Protein AF-A0A101ERK8-F1 (afdb_monomer)

Structure (mmCIF, N/CA/C/O backbone):
data_AF-A0A101ERK8-F1
#
_entry.id   AF-A0A101ERK8-F1
#
loop_
_atom_site.group_PDB
_atom_s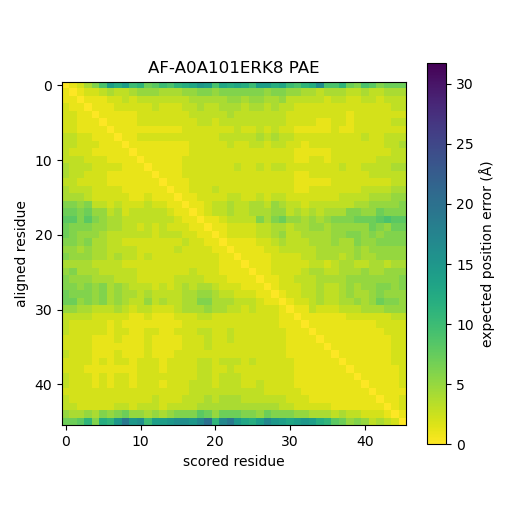ite.id
_atom_site.type_symbol
_atom_site.label_atom_id
_atom_site.label_alt_id
_atom_site.label_comp_id
_atom_site.label_asym_id
_atom_site.label_entity_id
_atom_site.label_seq_id
_atom_site.pdbx_PDB_ins_code
_atom_site.Cartn_x
_atom_site.Cartn_y
_atom_site.Cartn_z
_atom_site.occupancy
_atom_site.B_iso_or_equiv
_atom_site.auth_seq_id
_atom_site.auth_comp_id
_atom_site.auth_asym_id
_atom_site.auth_atom_id
_atom_site.pdbx_PDB_model_num
ATOM 1 N N . ASN A 1 1 ? -13.202 -6.618 19.312 1.00 83.06 1 ASN A N 1
ATOM 2 C CA . ASN A 1 1 ? -13.410 -6.887 17.871 1.00 83.06 1 ASN A CA 1
ATOM 3 C C . ASN A 1 1 ? -12.120 -6.662 17.114 1.00 83.06 1 ASN A C 1
ATOM 5 O O . ASN A 1 1 ? -11.448 -5.678 17.385 1.00 83.06 1 ASN A O 1
ATOM 9 N N . VAL A 1 2 ? -11.784 -7.563 16.194 1.00 92.06 2 VAL A N 1
ATOM 10 C CA . VAL A 1 2 ? -10.605 -7.472 15.319 1.00 92.06 2 VAL A CA 1
ATOM 11 C C . VAL A 1 2 ? -11.090 -7.527 13.870 1.00 92.06 2 VAL A C 1
ATOM 13 O O . VAL A 1 2 ? -12.016 -8.278 13.571 1.00 92.06 2 VAL A O 1
ATOM 16 N N . LYS A 1 3 ? -10.492 -6.723 12.984 1.00 94.06 3 LYS A N 1
ATOM 17 C CA . LYS A 1 3 ? -10.756 -6.720 11.537 1.00 94.06 3 LYS A CA 1
ATOM 18 C C . LYS A 1 3 ? -9.440 -6.987 10.811 1.00 94.06 3 LYS A C 1
ATOM 20 O O . LYS A 1 3 ? -8.459 -6.304 11.082 1.00 94.06 3 LYS A O 1
ATOM 25 N N . ILE A 1 4 ? -9.436 -7.953 9.896 1.00 96.12 4 ILE A N 1
ATOM 26 C CA . ILE A 1 4 ? -8.307 -8.234 9.000 1.00 96.12 4 ILE A CA 1
ATOM 27 C C . ILE A 1 4 ? -8.690 -7.739 7.605 1.00 96.12 4 ILE A C 1
ATOM 29 O O . ILE A 1 4 ? -9.812 -7.965 7.154 1.00 96.12 4 ILE A O 1
ATOM 33 N N . LEU A 1 5 ? -7.772 -7.031 6.952 1.00 96.56 5 LEU A N 1
ATOM 34 C CA . LEU A 1 5 ? -7.925 -6.501 5.602 1.00 96.56 5 LEU A CA 1
ATOM 35 C C . LEU A 1 5 ? -6.801 -7.050 4.734 1.00 96.56 5 LEU A C 1
ATOM 37 O O . LEU A 1 5 ? -5.636 -6.957 5.117 1.00 96.56 5 LEU A O 1
ATOM 41 N N . VAL A 1 6 ? -7.163 -7.609 3.584 1.00 96.31 6 VAL A N 1
ATOM 42 C CA . VAL A 1 6 ? -6.223 -8.140 2.595 1.00 96.31 6 VAL A CA 1
ATOM 43 C C . VAL A 1 6 ? -6.355 -7.302 1.329 1.00 96.31 6 VAL A C 1
ATOM 45 O O . VAL A 1 6 ? -7.467 -6.990 0.905 1.00 96.31 6 VAL A O 1
ATOM 48 N N . PHE A 1 7 ? -5.217 -6.901 0.769 1.00 96.94 7 PHE A N 1
ATOM 49 C CA . PHE A 1 7 ? -5.128 -6.167 -0.487 1.00 96.94 7 PHE A CA 1
ATOM 50 C C . PHE A 1 7 ? -4.395 -7.052 -1.495 1.00 96.94 7 PHE A C 1
ATOM 52 O O . PHE A 1 7 ? -3.167 -7.061 -1.526 1.00 96.94 7 PHE A O 1
ATOM 59 N N . ASP A 1 8 ? -5.152 -7.829 -2.270 1.00 95.12 8 ASP A N 1
ATOM 60 C CA . ASP A 1 8 ? -4.607 -8.884 -3.141 1.00 95.12 8 ASP A CA 1
ATOM 61 C C . ASP A 1 8 ? -3.715 -8.349 -4.273 1.00 95.12 8 ASP A C 1
ATOM 63 O O . ASP A 1 8 ? -2.914 -9.086 -4.842 1.00 95.12 8 ASP A O 1
ATOM 67 N N . ASP A 1 9 ? -3.847 -7.062 -4.594 1.00 95.56 9 ASP A N 1
ATOM 68 C CA . ASP A 1 9 ? -3.105 -6.368 -5.644 1.00 95.56 9 ASP A CA 1
ATOM 69 C C . ASP A 1 9 ? -1.879 -5.598 -5.126 1.00 95.56 9 ASP A C 1
ATOM 71 O O . ASP A 1 9 ? -1.198 -4.927 -5.906 1.00 95.56 9 ASP A O 1
ATOM 75 N N . LEU A 1 10 ? -1.603 -5.661 -3.818 1.00 95.75 10 LEU A N 1
ATOM 76 C CA . LEU A 1 10 ? -0.453 -5.009 -3.201 1.00 95.75 10 LEU A CA 1
ATOM 77 C C . LEU A 1 10 ? 0.637 -6.016 -2.842 1.00 95.75 10 LEU A C 1
ATOM 79 O O . LE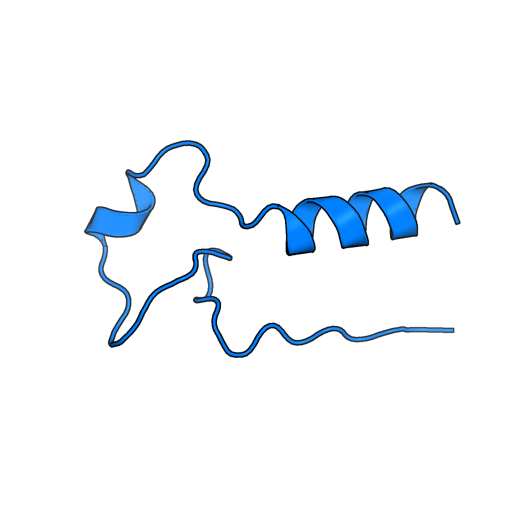U A 1 10 ? 0.382 -7.082 -2.285 1.00 95.75 10 LEU A O 1
ATOM 83 N N . ASN A 1 11 ? 1.886 -5.636 -3.097 1.00 94.19 11 ASN A N 1
ATOM 84 C CA . ASN A 1 11 ? 3.033 -6.384 -2.599 1.00 94.19 11 ASN A CA 1
ATOM 85 C C . ASN A 1 11 ? 3.269 -6.143 -1.093 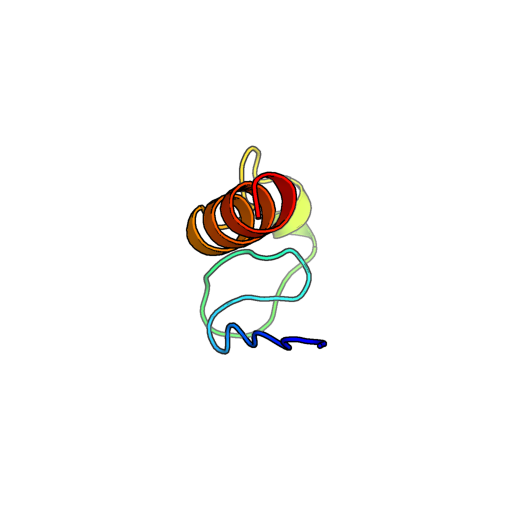1.00 94.19 11 ASN A C 1
ATOM 87 O O . ASN A 1 11 ? 2.576 -5.364 -0.437 1.00 94.19 11 ASN A O 1
ATOM 91 N N . HIS A 1 12 ? 4.304 -6.772 -0.528 1.00 92.31 12 HIS A N 1
ATOM 92 C CA . HIS A 1 12 ? 4.642 -6.654 0.900 1.00 92.31 12 HIS A CA 1
ATOM 93 C C . HIS A 1 12 ? 5.085 -5.247 1.334 1.00 92.31 12 HIS A C 1
ATOM 95 O O . HIS A 1 12 ? 5.150 -4.972 2.530 1.00 92.31 12 HIS A O 1
ATOM 101 N N . LEU A 1 13 ? 5.381 -4.359 0.383 1.00 93.69 13 LEU A N 1
ATOM 102 C CA . LEU A 1 13 ? 5.670 -2.943 0.619 1.00 93.69 13 LEU A CA 1
ATOM 103 C C . LEU A 1 13 ? 4.413 -2.068 0.521 1.00 93.69 13 LEU A C 1
ATOM 105 O O . LEU A 1 13 ? 4.508 -0.844 0.601 1.00 93.69 13 LEU A O 1
ATOM 109 N N . MET A 1 14 ? 3.236 -2.680 0.358 1.00 95.75 14 MET A N 1
ATOM 110 C CA . MET A 1 14 ? 1.957 -2.003 0.154 1.00 95.75 14 MET A CA 1
ATOM 111 C C . MET A 1 14 ? 1.916 -1.185 -1.146 1.00 95.75 14 MET A C 1
ATOM 113 O O . MET A 1 14 ? 1.270 -0.139 -1.198 1.00 95.75 14 MET A O 1
ATOM 117 N N . ILE A 1 15 ? 2.619 -1.643 -2.186 1.00 94.94 15 ILE A N 1
ATOM 118 C CA . ILE A 1 15 ? 2.691 -1.012 -3.511 1.00 94.94 15 ILE A CA 1
ATOM 119 C C . ILE A 1 15 ? 1.861 -1.837 -4.490 1.00 94.94 15 ILE A C 1
ATOM 121 O O . ILE A 1 15 ? 1.992 -3.061 -4.510 1.00 94.94 15 ILE A O 1
ATOM 125 N N . SER A 1 16 ? 1.043 -1.182 -5.316 1.00 94.00 16 SER A N 1
ATOM 126 C CA . SER A 1 16 ? 0.313 -1.865 -6.385 1.00 94.00 16 SER A CA 1
ATOM 127 C C . SER A 1 16 ? 1.226 -2.220 -7.557 1.00 94.00 16 SER A C 1
ATOM 129 O O . SER A 1 16 ? 2.111 -1.444 -7.933 1.00 94.00 16 SER A O 1
ATOM 131 N N . GLY A 1 17 ? 0.997 -3.388 -8.152 1.00 89.88 17 GLY A N 1
ATOM 132 C CA . GLY A 1 17 ? 1.755 -3.850 -9.309 1.00 89.88 17 GLY A CA 1
ATOM 133 C C . GLY A 1 17 ? 1.388 -5.267 -9.735 1.00 89.88 17 GLY A C 1
ATOM 134 O O . GLY A 1 17 ? 0.668 -5.977 -9.040 1.00 89.88 17 GLY A O 1
ATOM 135 N N . GLU A 1 18 ? 1.911 -5.675 -10.886 1.00 88.94 18 GLU A N 1
ATOM 136 C CA . GLU A 1 18 ? 1.756 -7.025 -11.426 1.00 88.94 18 GLU A CA 1
ATOM 137 C C . GLU A 1 18 ? 3.115 -7.733 -11.472 1.00 88.94 18 GLU A C 1
ATOM 139 O O . GLU A 1 18 ? 4.157 -7.111 -11.688 1.00 88.94 18 GLU A O 1
ATOM 144 N N . GLY A 1 19 ? 3.112 -9.056 -11.304 1.00 89.62 19 GLY A N 1
ATOM 145 C CA . GLY A 1 19 ? 4.330 -9.864 -11.345 1.00 89.62 19 GLY A CA 1
ATOM 146 C C . GLY A 1 19 ? 5.122 -9.866 -10.034 1.00 89.62 19 GLY A C 1
ATOM 147 O O . GLY A 1 19 ? 4.602 -9.593 -8.955 1.00 89.62 19 GLY A O 1
ATOM 148 N N . LYS A 1 20 ? 6.395 -10.273 -10.110 1.00 90.44 20 LYS A N 1
ATOM 149 C CA . LYS A 1 20 ? 7.258 -10.393 -8.926 1.00 90.44 20 LYS A CA 1
ATOM 150 C C . LYS A 1 20 ? 7.754 -9.023 -8.485 1.00 90.44 20 LYS A C 1
ATOM 152 O O . LYS A 1 20 ? 8.288 -8.274 -9.298 1.00 90.44 20 LYS A O 1
ATOM 157 N N . SER A 1 21 ? 7.687 -8.766 -7.184 1.00 92.00 21 SER A N 1
ATOM 158 C CA . SER A 1 21 ? 8.316 -7.585 -6.597 1.00 92.00 21 SER A CA 1
ATOM 159 C C . SER A 1 21 ? 9.836 -7.636 -6.741 1.00 92.00 21 SER A C 1
ATOM 161 O O . SER A 1 21 ? 10.451 -8.704 -6.657 1.00 92.00 21 SER A O 1
ATOM 163 N N . THR A 1 22 ? 10.454 -6.478 -6.944 1.00 92.62 22 THR A N 1
ATOM 164 C CA . THR A 1 22 ? 11.887 -6.329 -7.203 1.00 92.62 22 THR A CA 1
ATOM 165 C C . THR A 1 22 ? 12.536 -5.349 -6.217 1.00 92.62 22 THR A C 1
ATOM 167 O O . THR A 1 22 ? 11.900 -4.388 -5.781 1.00 92.62 22 THR A O 1
ATOM 170 N N . PRO A 1 23 ? 13.82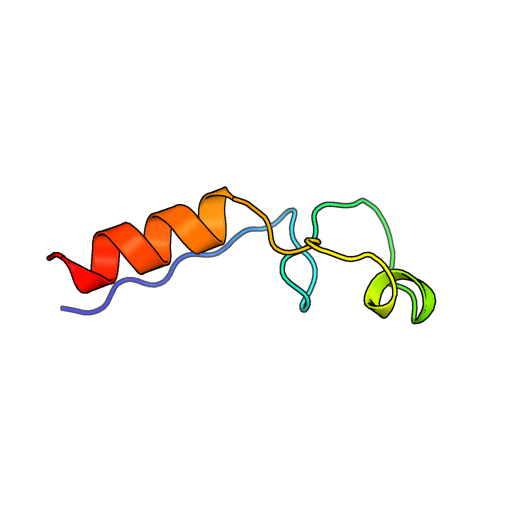9 -5.518 -5.874 1.00 93.56 23 PRO A N 1
ATOM 171 C CA . PRO A 1 23 ? 14.525 -4.614 -4.951 1.00 93.56 23 PRO A CA 1
ATOM 172 C C . PRO A 1 23 ? 14.587 -3.138 -5.373 1.00 93.56 23 PRO A C 1
ATOM 174 O O . PRO A 1 23 ? 14.824 -2.273 -4.535 1.00 93.56 23 PRO A O 1
ATOM 177 N N . VAL A 1 24 ? 14.363 -2.811 -6.648 1.00 94.00 24 VAL A N 1
ATOM 178 C CA . VAL A 1 24 ? 14.343 -1.409 -7.093 1.00 94.00 24 VAL A CA 1
ATOM 179 C C . VAL A 1 24 ? 13.096 -0.659 -6.604 1.00 94.00 24 VAL A C 1
ATOM 181 O O . VAL A 1 24 ? 13.145 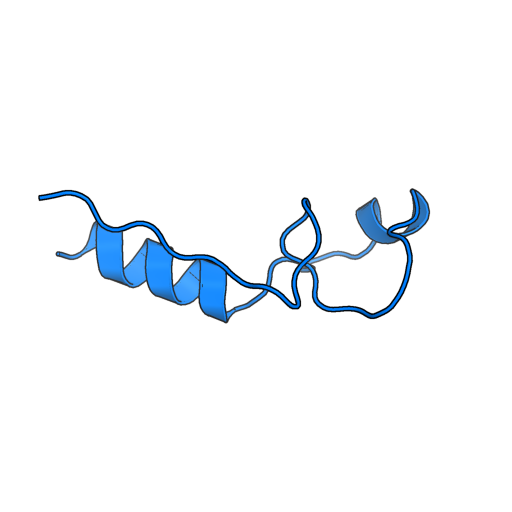0.554 -6.409 1.00 94.00 24 VAL A O 1
ATOM 184 N N . GLU A 1 25 ? 11.990 -1.358 -6.330 1.00 93.00 25 GLU A N 1
ATOM 185 C CA . GLU A 1 25 ? 10.721 -0.738 -5.923 1.00 93.00 25 GLU A CA 1
ATOM 186 C C . GLU A 1 25 ? 10.796 -0.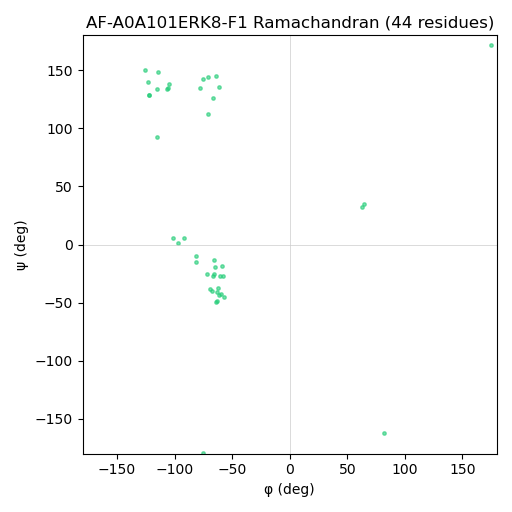044 -4.558 1.00 93.00 25 GLU A C 1
ATOM 188 O O . GLU A 1 25 ? 10.099 0.945 -4.332 1.00 93.00 25 GLU A O 1
ATOM 193 N N . TYR A 1 26 ? 11.709 -0.478 -3.684 1.00 91.56 26 TYR A N 1
ATOM 194 C CA . TYR A 1 26 ? 11.985 0.160 -2.391 1.00 91.56 26 TYR A CA 1
ATOM 195 C C . TYR A 1 26 ? 12.397 1.630 -2.543 1.00 91.56 26 TYR A C 1
ATOM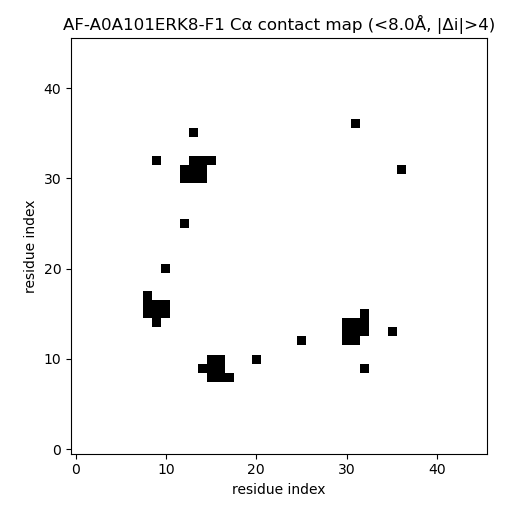 197 O O . TYR A 1 26 ? 12.163 2.446 -1.652 1.00 91.56 26 TYR A O 1
ATOM 205 N N . MET A 1 27 ? 12.988 1.983 -3.687 1.00 93.81 27 MET A N 1
ATOM 206 C CA . MET A 1 27 ? 13.476 3.332 -3.961 1.00 93.81 27 MET A CA 1
ATOM 207 C C . MET A 1 27 ? 12.369 4.287 -4.423 1.00 93.81 27 MET A C 1
ATOM 209 O O . MET A 1 27 ? 12.588 5.500 -4.494 1.00 93.81 27 MET A O 1
ATOM 213 N N . LYS A 1 28 ? 11.164 3.780 -4.718 1.00 91.38 28 LYS A N 1
ATOM 214 C CA . LYS A 1 28 ? 10.017 4.610 -5.097 1.00 91.38 28 LYS A CA 1
ATOM 215 C C . LYS A 1 28 ? 9.519 5.370 -3.870 1.00 91.38 28 LYS A C 1
ATOM 217 O O . LYS A 1 28 ? 8.996 4.777 -2.938 1.00 91.38 28 LYS A O 1
ATOM 222 N N . LYS A 1 29 ? 9.652 6.695 -3.833 1.00 91.44 29 LYS A N 1
ATOM 223 C CA . LYS A 1 29 ? 9.117 7.497 -2.716 1.00 91.44 29 LYS A CA 1
ATOM 224 C C . LYS A 1 29 ? 7.586 7.535 -2.754 1.00 91.44 29 LYS A C 1
ATOM 226 O O . LYS A 1 29 ? 7.001 7.606 -3.830 1.00 91.44 29 LYS A O 1
ATOM 231 N N . GLY A 1 30 ? 6.951 7.523 -1.579 1.00 87.81 30 GLY A N 1
ATOM 232 C CA . GLY A 1 30 ? 5.488 7.605 -1.461 1.00 87.81 30 GLY A CA 1
ATOM 233 C C . GLY A 1 30 ? 4.759 6.406 -2.073 1.00 87.81 30 GLY A C 1
ATOM 234 O O . GLY A 1 30 ? 3.705 6.578 -2.676 1.00 87.81 30 GLY A O 1
ATOM 235 N N . HIS A 1 31 ? 5.348 5.213 -1.977 1.00 91.50 31 HIS A N 1
ATOM 236 C CA . HIS A 1 31 ? 4.865 4.020 -2.671 1.00 91.50 31 HIS A CA 1
ATOM 237 C C . HIS A 1 31 ? 3.703 3.296 -1.980 1.00 91.50 31 HIS A C 1
ATOM 239 O O . HIS A 1 31 ? 3.055 2.475 -2.619 1.00 91.50 31 HIS A O 1
ATOM 245 N N . VAL A 1 32 ? 3.434 3.604 -0.707 1.00 95.50 32 VAL A N 1
ATOM 246 C CA . VAL A 1 32 ? 2.337 2.995 0.055 1.00 95.50 32 VAL A CA 1
ATOM 247 C C . VAL A 1 32 ? 0.997 3.423 -0.538 1.00 95.50 32 VAL A C 1
ATOM 249 O O . VAL A 1 32 ? 0.714 4.617 -0.671 1.00 95.50 32 VAL A O 1
ATOM 252 N N . ASP A 1 33 ? 0.156 2.447 -0.866 1.00 96.62 33 ASP A N 1
ATOM 253 C CA . ASP A 1 33 ? -1.164 2.677 -1.436 1.00 96.62 33 ASP A CA 1
ATOM 254 C C . ASP A 1 33 ? -2.062 3.483 -0.480 1.00 96.62 33 ASP A C 1
ATOM 256 O O . ASP A 1 33 ? -2.164 3.226 0.726 1.00 96.62 33 ASP A O 1
ATOM 260 N N . LYS A 1 34 ? -2.763 4.475 -1.037 1.00 97.12 34 LYS A N 1
ATOM 261 C CA . LYS A 1 34 ? -3.647 5.375 -0.284 1.00 97.12 34 LYS A CA 1
ATOM 262 C C . LYS A 1 34 ? -4.788 4.634 0.416 1.00 97.12 34 LYS A C 1
ATOM 264 O O . LYS A 1 34 ? -5.270 5.117 1.440 1.00 97.12 34 LYS A O 1
ATOM 269 N N . ARG A 1 35 ? -5.223 3.479 -0.101 1.00 97.81 35 ARG A N 1
ATOM 270 C CA . ARG A 1 35 ? -6.240 2.625 0.530 1.00 97.81 35 ARG A CA 1
ATOM 271 C C . ARG A 1 35 ? -5.771 2.125 1.895 1.00 97.81 35 ARG A C 1
ATOM 273 O O . ARG A 1 35 ? -6.544 2.203 2.848 1.00 97.81 35 ARG A O 1
ATOM 280 N N . VAL A 1 36 ? -4.509 1.700 2.007 1.00 97.62 36 VAL A N 1
ATOM 281 C CA . VAL A 1 36 ? -3.905 1.242 3.272 1.00 97.62 36 VAL A CA 1
ATOM 282 C C . VAL A 1 36 ? -3.844 2.389 4.276 1.00 97.62 36 VAL A C 1
ATOM 284 O O . VAL A 1 36 ? -4.334 2.257 5.396 1.00 97.62 36 VAL A O 1
ATOM 287 N N . ILE A 1 37 ? -3.328 3.547 3.851 1.00 97.44 37 ILE A N 1
ATOM 288 C CA . ILE A 1 37 ? -3.264 4.757 4.687 1.00 97.44 37 ILE A CA 1
ATOM 289 C C . ILE A 1 37 ? -4.664 5.141 5.184 1.00 97.44 37 ILE A C 1
ATOM 291 O O . ILE A 1 37 ? -4.853 5.424 6.365 1.00 97.44 37 ILE A O 1
ATOM 295 N N . GLY A 1 38 ? -5.658 5.117 4.294 1.00 97.94 38 GLY A N 1
ATOM 296 C CA . GLY A 1 38 ? -7.039 5.455 4.619 1.00 97.94 38 GLY A CA 1
ATOM 297 C C . GLY A 1 38 ? -7.677 4.510 5.638 1.00 97.94 38 GLY A C 1
ATOM 298 O O . GLY A 1 38 ? -8.379 4.981 6.530 1.00 97.94 38 GLY A O 1
ATOM 299 N N . GLU A 1 39 ? -7.444 3.198 5.537 1.00 97.56 39 GLU A N 1
ATOM 300 C CA . GLU A 1 39 ? -7.962 2.229 6.516 1.00 97.56 39 GLU A CA 1
ATOM 301 C C . GLU A 1 39 ? -7.279 2.373 7.881 1.00 97.56 39 GLU A C 1
ATOM 303 O O . GLU A 1 39 ? -7.969 2.320 8.898 1.00 97.56 39 GLU A O 1
ATOM 308 N N . ILE A 1 40 ? -5.968 2.641 7.922 1.00 96.81 40 ILE A N 1
ATOM 309 C CA . ILE A 1 40 ? -5.258 2.931 9.179 1.00 96.81 40 ILE A CA 1
ATOM 310 C C . ILE A 1 40 ? -5.808 4.209 9.817 1.00 96.81 40 ILE A C 1
ATOM 312 O O . ILE A 1 40 ? -6.167 4.201 10.992 1.00 96.81 40 ILE A O 1
ATOM 316 N N . ALA A 1 41 ? -5.939 5.291 9.046 1.00 97.81 41 ALA A N 1
ATOM 317 C CA . ALA A 1 41 ? -6.480 6.550 9.550 1.00 97.81 41 ALA A CA 1
ATOM 318 C C . ALA A 1 41 ? -7.911 6.378 10.088 1.00 97.81 41 ALA A C 1
ATOM 320 O O . ALA A 1 41 ? -8.225 6.870 11.169 1.00 97.81 41 ALA A O 1
ATOM 321 N N . ARG A 1 42 ? -8.763 5.626 9.374 1.00 96.44 42 ARG A N 1
ATOM 322 C CA . ARG A 1 42 ? -10.117 5.270 9.833 1.00 96.44 42 ARG A CA 1
ATOM 323 C C . ARG A 1 42 ? -10.109 4.432 11.107 1.00 96.44 42 ARG A C 1
ATOM 325 O O . ARG A 1 42 ? -11.006 4.595 11.927 1.00 96.44 42 ARG A O 1
ATOM 332 N N . TRP A 1 43 ? -9.146 3.525 11.258 1.00 95.94 43 TRP A N 1
ATOM 333 C CA . TRP A 1 43 ? -9.007 2.705 12.460 1.00 95.94 43 TRP A CA 1
ATOM 334 C C . TRP A 1 43 ? -8.605 3.540 13.678 1.00 95.94 43 TRP A C 1
ATOM 336 O O . TRP A 1 43 ? -9.157 3.328 14.748 1.00 95.94 43 TRP A O 1
ATOM 346 N N . MET A 1 44 ? -7.709 4.515 13.512 1.00 96.38 44 MET A N 1
ATOM 347 C CA . MET A 1 44 ? -7.214 5.344 14.618 1.00 96.38 44 MET A CA 1
ATOM 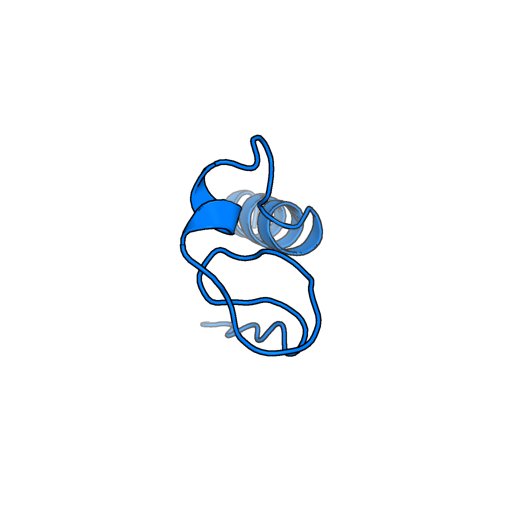348 C C . MET A 1 44 ? -8.270 6.268 15.240 1.00 96.38 44 MET A C 1
ATOM 350 O O . MET A 1 44 ? -8.128 6.650 16.396 1.00 96.38 44 MET A O 1
ATOM 354 N N . VAL A 1 45 ? -9.286 6.669 14.473 1.00 95.06 45 VAL A N 1
ATOM 355 C CA . VAL A 1 45 ? -10.351 7.585 14.931 1.00 95.06 45 VAL A CA 1
ATOM 356 C C . VAL A 1 45 ? -11.653 6.865 15.292 1.00 95.06 45 VAL A C 1
ATOM 358 O O . VAL A 1 45 ? -12.665 7.520 15.541 1.00 95.06 45 VAL A O 1
ATOM 361 N N . LYS A 1 46 ? -11.643 5.531 15.262 1.00 77.50 46 LYS A N 1
ATOM 362 C CA . LYS A 1 46 ? -12.749 4.681 15.704 1.00 77.50 46 LYS A CA 1
ATOM 363 C C . LYS A 1 46 ? -12.591 4.297 17.165 1.00 77.50 46 LYS A C 1
ATOM 365 O O . LYS A 1 46 ? -13.652 4.184 17.815 1.00 77.50 46 LYS A O 1
#

Foldseek 3Di:
DDDDDDDPQADPVQAGDDDDDDPVLVVDPPRHDVVVVVVVVVVVVD

Organism: NCBI:txid93929

Mean predicted aligned error: 2.9 Å

pLDDT: mean 93.73, std 3.91, range [77.5, 97.94]

Secondary structure (DSSP, 8-state):
-------TTB-TTS-B-SS---GGGGGSTT-S-HHHHHHHHHHHT-

Sequence (46 aa):
NVKILVFDDLNHLMISGEGKSTPVEYMKKGHVDKRVIGEIARWMVK

Ra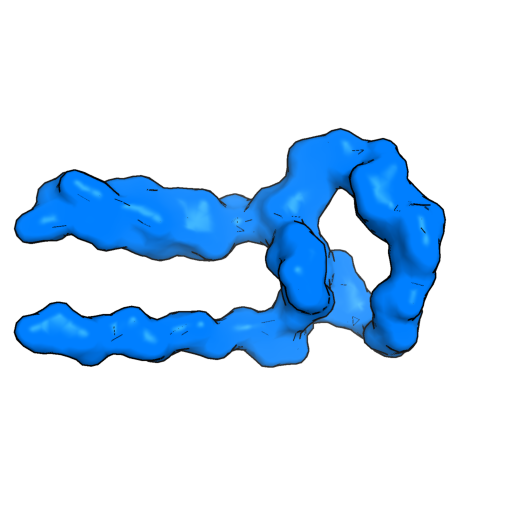dius of gyration: 12.36 Å; Cα contacts (8 Å, |Δi|>4): 22; chains: 1; bounding box: 28×18×29 Å

Solvent-accessible surface area (backbone atoms only — not comparable to full-atom values): 3206 Å² total; per-residue (Å²): 141,88,86,88,87,85,62,94,56,39,50,99,74,40,29,76,69,80,83,81,87,56,84,71,62,79,74,48,78,87,46,57,41,67,68,58,55,50,52,52,55,55,58,76,78,105